Protein AF-A0A5K1JYE5-F1 (afdb_monomer_lite)

Sequence (125 aa):
MNSFTISVATATRVAYVIDAHGANAAHILTLTESVMYLLTYSATFLANGIVLSAGVRRTLLVVAAIQAACWLTCVPVYVFGKRVRSFIARHPRLFRGHDLMLPRFRNSDSSTCRPSTAARSFSRL

Secondary structure (DSSP, 8-state):
-HHHHHHHHHHHHHHHHHHHHTTTHHHHHHHHHHHHHHHHHHHHHHHHHHHHHHHHHHHHHHHHHHHHHHHHHHHHHHHHHHHHHHHHTT-TTTSSS--S-------------------S--S--

Structure (mmCIF, N/CA/C/O backbone):
data_AF-A0A5K1JYE5-F1
#
_entry.id   AF-A0A5K1JYE5-F1
#
loop_
_atom_site.group_PDB
_atom_site.id
_atom_site.type_symbol
_atom_site.label_atom_id
_atom_site.label_alt_id
_atom_site.label_comp_id
_atom_site.label_asym_id
_atom_site.label_entity_id
_atom_site.label_seq_id
_atom_site.pdbx_PDB_ins_code
_atom_site.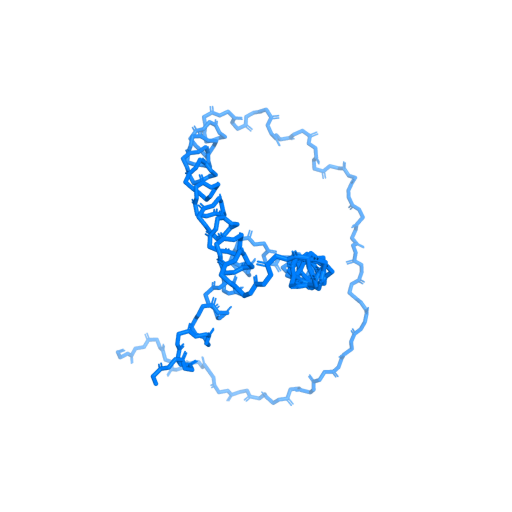Cartn_x
_atom_site.Cartn_y
_atom_site.Cartn_z
_atom_site.occupancy
_atom_site.B_iso_or_equiv
_atom_site.auth_seq_id
_atom_site.auth_comp_id
_atom_site.auth_asym_id
_atom_site.auth_atom_id
_atom_site.pdbx_PDB_model_num
ATOM 1 N N . MET A 1 1 ? 10.499 -13.618 16.440 1.00 59.22 1 MET A N 1
ATOM 2 C CA . MET A 1 1 ? 10.661 -13.978 15.009 1.00 59.22 1 MET A CA 1
ATOM 3 C C . MET A 1 1 ? 10.278 -12.851 14.035 1.00 59.22 1 MET A C 1
ATOM 5 O O . MET A 1 1 ? 10.661 -12.936 12.880 1.00 59.22 1 MET A O 1
ATOM 9 N N . ASN A 1 2 ? 9.597 -11.773 14.456 1.00 73.94 2 ASN A N 1
ATOM 10 C CA . ASN A 1 2 ? 9.023 -10.793 13.514 1.00 73.94 2 ASN A CA 1
ATOM 11 C C . ASN A 1 2 ? 10.025 -9.798 12.890 1.00 73.94 2 ASN A C 1
ATOM 13 O O . ASN A 1 2 ? 9.759 -9.288 11.805 1.00 73.94 2 ASN A O 1
ATOM 17 N N . SER A 1 3 ? 11.166 -9.522 13.532 1.00 89.88 3 SER A N 1
ATOM 18 C CA . SER A 1 3 ? 12.114 -8.488 13.077 1.00 89.88 3 SER A CA 1
ATOM 19 C C . SER A 1 3 ? 12.694 -8.768 11.686 1.00 89.88 3 SER A C 1
ATOM 21 O O . SER A 1 3 ? 12.876 -7.845 10.900 1.00 89.88 3 SER A O 1
ATOM 23 N N . PHE A 1 4 ? 12.930 -10.043 11.357 1.00 90.62 4 PHE A N 1
ATOM 24 C CA . PHE A 1 4 ? 13.453 -10.455 10.051 1.00 90.62 4 PHE A CA 1
ATOM 25 C C . PHE A 1 4 ? 12.492 -10.096 8.908 1.00 90.62 4 PHE A C 1
ATOM 27 O O . PHE A 1 4 ? 12.910 -9.508 7.915 1.00 90.62 4 PHE A O 1
ATOM 34 N N . THR A 1 5 ? 11.195 -10.376 9.074 1.00 92.69 5 THR A N 1
ATOM 35 C CA . THR A 1 5 ? 10.168 -10.117 8.053 1.00 92.69 5 THR A CA 1
ATOM 36 C C . THR A 1 5 ? 10.064 -8.636 7.699 1.00 92.69 5 THR A C 1
ATOM 38 O O . THR A 1 5 ? 9.935 -8.303 6.523 1.00 92.69 5 THR A O 1
ATOM 41 N N . ILE A 1 6 ? 10.149 -7.745 8.693 1.00 90.50 6 ILE A N 1
ATOM 42 C CA . ILE A 1 6 ? 10.092 -6.293 8.467 1.00 90.50 6 ILE A CA 1
ATOM 43 C C . ILE A 1 6 ? 11.326 -5.821 7.689 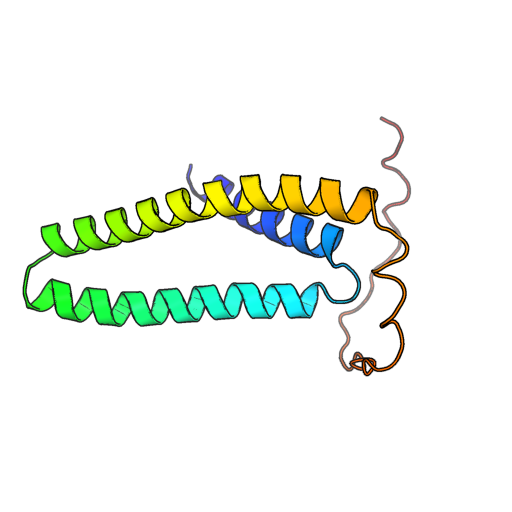1.00 90.50 6 ILE A C 1
ATOM 45 O O . ILE A 1 6 ? 11.178 -5.143 6.673 1.00 90.50 6 ILE A O 1
ATOM 49 N N . SER A 1 7 ? 12.529 -6.243 8.095 1.00 92.62 7 SER A N 1
ATOM 50 C CA . SER A 1 7 ? 13.769 -5.903 7.384 1.00 92.62 7 SER A CA 1
ATOM 51 C C . SER A 1 7 ? 13.767 -6.398 5.935 1.00 92.62 7 SER A C 1
ATOM 53 O O . SER A 1 7 ? 14.122 -5.641 5.032 1.00 92.62 7 SER A O 1
ATOM 55 N N . VAL A 1 8 ? 13.321 -7.638 5.694 1.00 93.12 8 VAL A N 1
ATOM 56 C CA . VAL A 1 8 ? 13.203 -8.203 4.339 1.00 93.12 8 VAL A CA 1
ATOM 57 C C . VAL A 1 8 ? 12.185 -7.421 3.508 1.00 93.12 8 VAL A C 1
ATOM 59 O O . VAL A 1 8 ? 12.511 -7.010 2.399 1.00 93.12 8 VAL A O 1
ATOM 62 N N . ALA A 1 9 ? 10.987 -7.151 4.038 1.00 90.94 9 ALA A N 1
ATOM 63 C CA . ALA A 1 9 ? 9.942 -6.436 3.305 1.00 90.94 9 ALA A CA 1
ATOM 64 C C . ALA A 1 9 ? 10.390 -5.032 2.859 1.00 90.94 9 ALA A C 1
ATOM 66 O O . ALA A 1 9 ? 10.175 -4.655 1.703 1.00 90.94 9 ALA A O 1
ATOM 67 N N . THR A 1 10 ? 11.049 -4.277 3.742 1.00 91.00 10 THR A N 1
ATOM 68 C CA . THR A 1 10 ? 11.590 -2.950 3.412 1.00 91.00 10 THR A CA 1
ATOM 69 C C . THR A 1 10 ? 12.719 -3.049 2.383 1.00 91.00 10 THR A C 1
ATOM 71 O O . THR A 1 10 ? 12.698 -2.325 1.388 1.00 91.00 10 THR A O 1
ATOM 74 N N . ALA A 1 11 ? 13.656 -3.990 2.549 1.00 92.88 11 ALA A N 1
ATOM 75 C CA . ALA A 1 11 ? 14.745 -4.202 1.595 1.00 92.88 11 ALA A CA 1
ATOM 76 C C . ALA A 1 11 ? 14.233 -4.574 0.189 1.00 92.88 11 ALA A C 1
ATOM 78 O O . ALA A 1 11 ? 14.699 -4.012 -0.803 1.00 92.88 11 ALA A O 1
ATOM 79 N N . THR A 1 12 ? 13.232 -5.458 0.087 1.00 93.25 12 THR A N 1
ATOM 80 C CA . THR A 1 12 ? 12.620 -5.846 -1.196 1.00 93.25 12 THR A CA 1
ATOM 81 C C . THR A 1 12 ? 11.951 -4.663 -1.901 1.00 93.25 12 THR A C 1
ATOM 83 O O . THR A 1 12 ? 12.112 -4.516 -3.113 1.00 93.25 12 THR A O 1
ATOM 86 N N . ARG A 1 13 ? 11.238 -3.789 -1.171 1.00 89.81 13 ARG A N 1
ATOM 87 C CA . ARG A 1 13 ? 10.631 -2.575 -1.754 1.00 89.81 13 ARG A CA 1
ATOM 88 C C . ARG A 1 13 ? 11.685 -1.632 -2.329 1.00 89.81 13 ARG A C 1
ATOM 90 O O . ARG A 1 13 ? 11.551 -1.197 -3.470 1.00 89.81 13 ARG A O 1
ATOM 97 N N . VAL A 1 14 ? 12.731 -1.338 -1.553 1.00 90.50 14 VAL A N 1
ATOM 98 C CA . VAL A 1 14 ? 13.810 -0.428 -1.969 1.00 90.50 14 VAL A CA 1
ATOM 99 C C . VAL A 1 14 ? 14.542 -0.981 -3.194 1.00 90.50 14 VAL A C 1
ATOM 101 O O . VAL A 1 14 ? 14.731 -0.252 -4.166 1.00 90.50 14 VAL A O 1
ATOM 104 N N . ALA A 1 15 ? 14.873 -2.277 -3.199 1.00 92.12 15 ALA A N 1
ATOM 105 C CA . ALA A 1 15 ? 15.508 -2.934 -4.341 1.00 92.12 15 ALA A CA 1
ATOM 106 C C . ALA A 1 15 ? 14.659 -2.831 -5.623 1.00 92.12 15 ALA A C 1
ATOM 108 O O . ALA A 1 15 ? 15.183 -2.463 -6.671 1.00 92.12 15 ALA A O 1
ATOM 109 N N . TYR A 1 16 ? 13.345 -3.075 -5.532 1.00 89.50 16 TYR A N 1
ATOM 110 C CA . TYR A 1 16 ? 12.430 -2.964 -6.674 1.00 89.50 16 TYR A CA 1
ATOM 111 C C . TYR A 1 16 ? 12.341 -1.535 -7.241 1.00 89.50 16 TYR A C 1
ATOM 113 O O . TYR A 1 16 ? 12.352 -1.354 -8.457 1.00 89.50 16 TYR A O 1
ATOM 121 N N . VAL A 1 17 ? 12.277 -0.509 -6.383 1.00 89.12 17 VAL A N 1
ATOM 122 C CA . VAL A 1 17 ? 12.213 0.897 -6.833 1.00 89.12 17 VAL A CA 1
ATOM 123 C C . VAL A 1 17 ? 13.516 1.327 -7.518 1.00 89.12 17 VAL A C 1
ATOM 125 O O . VAL A 1 17 ? 13.472 2.053 -8.513 1.00 89.12 17 VAL A O 1
ATOM 128 N N . ILE A 1 18 ? 14.669 0.864 -7.026 1.00 89.94 18 ILE A N 1
ATOM 129 C CA . ILE A 1 18 ? 15.976 1.147 -7.639 1.00 89.94 18 ILE A CA 1
ATOM 130 C C . ILE A 1 18 ? 16.113 0.443 -8.999 1.00 89.94 18 ILE A C 1
ATOM 132 O O . ILE A 1 18 ? 16.556 1.078 -9.954 1.00 89.94 18 ILE A O 1
ATOM 136 N N . ASP A 1 19 ? 15.686 -0.819 -9.110 1.00 89.19 19 ASP A N 1
ATOM 137 C CA . ASP A 1 19 ? 15.697 -1.587 -10.366 1.00 89.19 19 ASP A CA 1
ATOM 138 C C . ASP A 1 19 ? 14.786 -0.958 -11.438 1.00 89.19 19 ASP A C 1
ATOM 140 O O . ASP A 1 19 ? 15.217 -0.689 -12.559 1.00 89.19 19 ASP A O 1
ATOM 144 N N . ALA A 1 20 ? 13.540 -0.628 -11.080 1.00 82.81 20 ALA A N 1
ATOM 145 C CA . ALA A 1 20 ? 12.558 -0.098 -12.026 1.00 82.81 20 ALA A CA 1
ATOM 146 C C . ALA A 1 20 ? 12.782 1.378 -12.416 1.00 82.81 20 ALA A C 1
ATOM 148 O O . ALA A 1 20 ? 12.403 1.790 -13.516 1.00 82.81 20 ALA A O 1
ATOM 149 N N . HIS A 1 21 ? 13.347 2.197 -11.518 1.00 79.31 21 HIS A N 1
ATOM 150 C CA . HIS A 1 21 ? 13.356 3.661 -11.653 1.00 79.31 21 HIS A CA 1
ATOM 151 C C . HIS A 1 21 ? 14.700 4.324 -11.310 1.00 79.31 21 HIS A C 1
ATOM 153 O O . HIS A 1 21 ? 14.710 5.500 -10.955 1.00 79.31 21 HIS A O 1
ATOM 159 N N . GLY A 1 22 ? 15.833 3.624 -11.442 1.00 74.19 22 GLY A N 1
ATOM 160 C CA . GLY A 1 22 ? 17.158 4.031 -10.938 1.00 74.19 22 GLY A CA 1
ATOM 161 C C . GLY A 1 22 ? 17.566 5.510 -11.073 1.00 74.19 22 GLY A C 1
ATOM 162 O O . GLY A 1 22 ? 18.145 6.059 -10.140 1.00 74.19 22 GLY A O 1
ATOM 163 N N . ALA A 1 23 ? 17.219 6.198 -12.169 1.00 82.44 23 ALA A N 1
ATOM 164 C CA . ALA A 1 23 ? 17.520 7.627 -12.351 1.00 82.44 23 ALA A CA 1
ATOM 165 C C . ALA A 1 23 ? 16.714 8.582 -11.437 1.00 82.44 23 ALA A C 1
ATOM 167 O O . ALA A 1 23 ? 17.200 9.658 -11.107 1.00 82.44 23 ALA A O 1
ATOM 168 N N . ASN A 1 24 ? 15.503 8.190 -11.025 1.00 84.56 24 ASN A N 1
ATOM 169 C CA . ASN A 1 24 ? 14.575 8.971 -10.192 1.00 84.56 24 ASN A CA 1
ATOM 170 C C . ASN A 1 24 ? 14.180 8.233 -8.891 1.00 84.56 24 ASN A C 1
ATOM 172 O O . ASN A 1 24 ? 13.249 8.645 -8.197 1.00 84.56 24 ASN A O 1
ATOM 176 N N . ALA A 1 25 ? 14.867 7.134 -8.555 1.00 85.25 25 ALA A N 1
ATOM 177 C CA . ALA A 1 25 ? 14.462 6.192 -7.510 1.00 85.25 25 ALA A CA 1
ATOM 178 C C . ALA A 1 25 ? 14.288 6.848 -6.130 1.00 85.25 25 ALA A C 1
ATOM 180 O O . ALA A 1 25 ? 13.318 6.555 -5.436 1.00 85.25 25 ALA A O 1
ATOM 181 N N . ALA A 1 26 ? 15.170 7.783 -5.761 1.00 86.94 26 ALA A N 1
ATOM 182 C CA . ALA A 1 26 ? 15.087 8.504 -4.489 1.00 86.94 26 ALA A CA 1
ATOM 183 C C . ALA A 1 26 ? 13.784 9.315 -4.346 1.00 86.94 26 ALA A C 1
ATOM 185 O O . ALA A 1 26 ? 13.173 9.304 -3.282 1.00 86.94 26 ALA A O 1
ATOM 186 N N . HIS A 1 27 ? 13.325 9.960 -5.424 1.00 87.38 27 HIS A N 1
ATOM 187 C CA . HIS A 1 27 ? 12.091 10.751 -5.430 1.00 87.38 27 HIS A CA 1
ATOM 188 C C . HIS A 1 27 ? 10.837 9.862 -5.368 1.00 87.38 27 HIS A C 1
ATOM 190 O O . HIS A 1 27 ? 9.893 10.158 -4.643 1.00 87.38 27 HIS A O 1
ATOM 196 N N . ILE A 1 28 ? 10.836 8.727 -6.077 1.00 89.88 28 ILE A N 1
ATOM 197 C CA . ILE A 1 28 ? 9.743 7.743 -5.990 1.00 89.88 28 ILE A CA 1
ATOM 198 C C . ILE A 1 28 ? 9.666 7.130 -4.581 1.00 89.88 28 ILE A C 1
ATOM 200 O O . ILE A 1 28 ? 8.571 6.925 -4.051 1.00 89.88 28 ILE A O 1
ATOM 204 N N . LEU A 1 29 ? 10.816 6.861 -3.954 1.00 92.12 29 LEU A N 1
ATOM 205 C CA . LEU A 1 29 ? 10.887 6.276 -2.617 1.00 92.12 29 LEU A CA 1
ATOM 206 C C . LEU A 1 29 ? 10.336 7.230 -1.544 1.00 92.12 29 LEU A C 1
ATOM 208 O O . LEU A 1 29 ? 9.490 6.818 -0.751 1.00 92.12 29 LEU A O 1
ATOM 212 N N . THR A 1 30 ? 10.736 8.507 -1.551 1.00 92.25 30 THR A N 1
ATOM 213 C CA . THR A 1 30 ? 10.216 9.503 -0.594 1.00 92.25 30 THR A CA 1
ATOM 214 C C . THR A 1 30 ? 8.725 9.783 -0.792 1.00 92.25 30 THR A C 1
ATOM 216 O O . THR A 1 30 ? 7.993 9.909 0.192 1.00 92.25 30 THR A O 1
ATOM 219 N N . LEU A 1 31 ? 8.231 9.795 -2.036 1.00 92.19 31 LEU A N 1
ATOM 220 C CA . LEU A 1 31 ? 6.793 9.884 -2.313 1.00 92.19 31 LEU A CA 1
ATOM 221 C C . LEU A 1 31 ? 6.022 8.662 -1.784 1.00 92.19 31 LEU A C 1
ATOM 223 O O . LEU A 1 31 ? 4.960 8.821 -1.188 1.00 92.19 31 LEU A O 1
ATOM 227 N N . THR A 1 32 ? 6.566 7.453 -1.934 1.00 90.00 32 THR A N 1
ATOM 228 C CA . THR A 1 32 ? 5.915 6.222 -1.450 1.00 90.00 32 THR A CA 1
ATOM 229 C C . THR A 1 32 ? 5.823 6.193 0.080 1.00 90.00 32 THR A C 1
ATOM 231 O O . THR A 1 32 ? 4.755 5.916 0.630 1.00 90.00 32 THR A O 1
ATOM 234 N N . GLU A 1 33 ? 6.911 6.530 0.776 1.00 91.69 33 GLU A N 1
ATOM 235 C CA . GLU A 1 33 ? 6.938 6.566 2.245 1.00 91.69 33 GLU A CA 1
ATOM 236 C C . GLU A 1 33 ? 6.107 7.728 2.817 1.00 91.69 33 GLU A C 1
ATOM 238 O O . GLU A 1 33 ? 5.368 7.533 3.781 1.00 91.69 33 GLU A O 1
ATOM 243 N N . SER A 1 34 ? 6.116 8.917 2.195 1.00 93.06 34 SER A N 1
ATOM 244 C CA . SER A 1 34 ? 5.266 10.035 2.647 1.00 93.06 34 SER A CA 1
ATOM 245 C C . SER A 1 34 ? 3.770 9.701 2.587 1.00 93.06 34 SER A C 1
ATOM 247 O O . SER A 1 34 ? 3.037 10.025 3.522 1.00 93.06 34 SER A O 1
ATOM 249 N N . VAL A 1 35 ? 3.319 8.968 1.561 1.00 93.19 35 VAL A N 1
ATOM 250 C CA . VAL A 1 35 ? 1.947 8.438 1.501 1.00 93.19 35 VAL A CA 1
ATOM 251 C C . VAL A 1 35 ? 1.684 7.440 2.635 1.00 93.19 35 VAL A C 1
ATOM 253 O O . VAL A 1 35 ? 0.632 7.524 3.269 1.00 93.19 35 VAL A O 1
ATOM 256 N N . MET A 1 36 ? 2.620 6.539 2.960 1.00 89.19 36 MET A N 1
ATOM 257 C CA . MET A 1 36 ? 2.452 5.619 4.098 1.00 89.19 36 MET A CA 1
ATOM 258 C C . MET A 1 36 ? 2.352 6.352 5.445 1.00 89.19 36 MET A C 1
ATOM 260 O O . MET A 1 36 ? 1.510 5.989 6.273 1.00 89.19 36 MET A O 1
ATOM 264 N N . TYR A 1 37 ? 3.138 7.410 5.662 1.00 92.44 37 TYR A N 1
ATOM 265 C CA . TYR A 1 37 ? 3.041 8.219 6.881 1.00 92.44 37 TYR A CA 1
ATOM 266 C C . TYR A 1 37 ? 1.731 9.019 6.951 1.00 92.44 37 TYR A C 1
ATOM 268 O O . TYR A 1 37 ? 1.096 9.036 8.006 1.00 92.44 37 TYR A O 1
ATOM 276 N N . LEU A 1 38 ? 1.256 9.592 5.839 1.00 94.06 38 LEU A N 1
ATOM 277 C CA . LEU A 1 38 ? -0.049 10.270 5.775 1.00 94.06 38 LEU A CA 1
ATOM 278 C C . LEU A 1 38 ?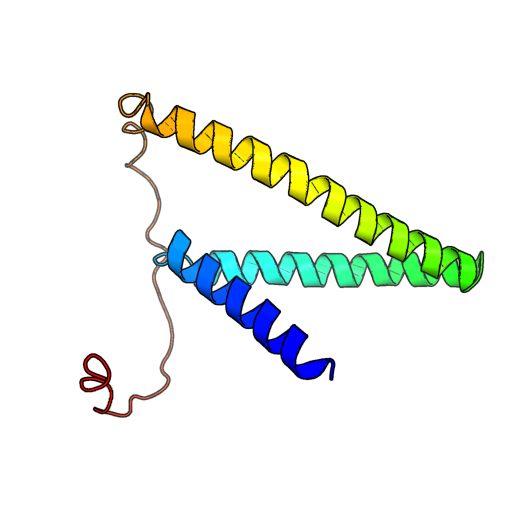 -1.230 9.311 6.011 1.00 94.06 38 LEU A C 1
ATOM 280 O O . LEU A 1 38 ? -2.188 9.672 6.696 1.00 94.06 38 LEU A O 1
ATOM 284 N N . LEU A 1 39 ? -1.156 8.079 5.499 1.00 89.94 39 LEU A N 1
ATOM 285 C CA . LEU A 1 39 ? -2.144 7.026 5.771 1.00 89.94 39 LEU A CA 1
ATOM 286 C C . LEU A 1 39 ? -2.117 6.571 7.237 1.00 89.94 39 LEU A C 1
ATOM 288 O O . LEU A 1 39 ? -3.166 6.332 7.829 1.00 89.94 39 LEU A O 1
ATOM 292 N N . THR A 1 40 ? -0.933 6.490 7.845 1.00 88.94 40 THR A N 1
ATOM 293 C CA . THR A 1 40 ? -0.784 6.155 9.273 1.00 88.94 40 THR A CA 1
ATOM 294 C C . THR A 1 40 ? -1.356 7.268 10.158 1.00 88.94 40 THR A C 1
ATOM 296 O O . THR A 1 40 ? -2.068 7.002 11.130 1.00 88.94 40 THR A O 1
ATOM 299 N N . TYR A 1 41 ? -1.113 8.527 9.786 1.00 91.44 41 TYR A N 1
ATOM 300 C CA . TYR A 1 41 ? -1.684 9.698 10.445 1.00 91.44 41 TYR A CA 1
ATOM 301 C C . TYR A 1 41 ? -3.217 9.699 10.360 1.00 91.44 41 TYR A C 1
ATOM 303 O O . TYR A 1 41 ? -3.879 9.736 11.395 1.00 91.44 41 TYR A O 1
ATOM 311 N N . SER A 1 42 ? -3.807 9.558 9.166 1.00 89.19 42 SER A N 1
ATOM 312 C CA . SER A 1 42 ? -5.273 9.546 9.009 1.00 89.19 42 SER A CA 1
ATOM 313 C C . SER A 1 42 ? -5.943 8.363 9.722 1.00 89.19 42 SER A C 1
ATOM 315 O O . SER A 1 42 ? -6.970 8.545 10.383 1.00 89.19 42 SER A O 1
ATOM 317 N N . ALA A 1 43 ? -5.321 7.178 9.696 1.00 86.44 43 ALA A N 1
ATOM 318 C CA . ALA A 1 43 ? -5.762 6.017 10.469 1.00 86.44 43 ALA A CA 1
ATOM 319 C C . ALA A 1 43 ? -5.786 6.281 11.986 1.00 86.44 43 ALA A C 1
ATOM 321 O O . ALA A 1 43 ? -6.636 5.729 12.682 1.00 86.44 43 ALA A O 1
ATOM 322 N N . THR A 1 44 ? -4.915 7.155 12.502 1.00 87.38 44 THR A N 1
ATOM 323 C CA . THR A 1 44 ? -4.861 7.503 13.932 1.00 87.38 44 THR A CA 1
ATOM 324 C C . THR A 1 44 ? -6.076 8.336 14.363 1.00 87.38 44 THR A C 1
ATOM 326 O O . THR A 1 44 ? -6.664 8.059 15.409 1.00 87.38 44 THR A O 1
ATOM 329 N N . PHE A 1 45 ? -6.530 9.294 13.543 1.00 84.50 45 PHE A N 1
ATOM 330 C CA . PHE A 1 45 ? -7.762 10.056 13.822 1.00 84.50 45 PHE A CA 1
ATOM 331 C C . PHE A 1 45 ? -9.012 9.177 13.736 1.00 84.50 45 PHE A C 1
ATOM 333 O O . PHE A 1 45 ? -9.882 9.256 14.605 1.00 84.50 45 PHE A O 1
ATOM 340 N N . LEU A 1 46 ? -9.070 8.295 12.733 1.00 80.31 46 LEU A N 1
ATOM 341 C CA . LEU A 1 46 ? -10.139 7.304 12.590 1.00 80.31 46 LEU A CA 1
ATOM 342 C C . LEU A 1 46 ? -10.185 6.354 13.796 1.00 80.31 46 LEU A C 1
ATOM 344 O O . LEU A 1 46 ? -11.256 6.127 14.356 1.00 80.31 46 LEU A O 1
ATOM 348 N N . ALA A 1 47 ? -9.032 5.848 14.243 1.00 81.44 47 ALA A N 1
ATOM 349 C CA . ALA A 1 47 ? -8.941 4.996 15.424 1.00 81.44 47 ALA A CA 1
ATOM 350 C C . ALA A 1 47 ? -9.415 5.723 16.691 1.00 81.44 47 ALA A C 1
ATOM 352 O O . ALA A 1 47 ? -10.223 5.167 17.428 1.00 81.44 47 ALA A O 1
ATOM 353 N N . ASN A 1 48 ? -8.989 6.971 16.918 1.00 81.00 48 ASN A N 1
ATOM 354 C CA . ASN A 1 48 ? -9.401 7.746 18.091 1.00 81.00 48 ASN A CA 1
ATOM 355 C C . ASN A 1 48 ? -10.929 7.967 18.128 1.00 81.00 48 ASN A C 1
ATOM 357 O O . ASN A 1 48 ? -11.574 7.697 19.141 1.00 81.00 48 ASN A O 1
ATOM 361 N N . GLY A 1 49 ? -11.533 8.364 16.999 1.00 76.19 49 GLY A N 1
ATOM 362 C CA . GLY A 1 49 ? -12.986 8.565 16.898 1.00 76.19 49 GLY A CA 1
ATOM 363 C C . GLY A 1 49 ? -13.813 7.280 17.069 1.00 76.19 49 GLY A C 1
ATOM 364 O O . GLY A 1 49 ? -14.877 7.303 17.693 1.00 76.19 49 GLY A O 1
ATOM 365 N N . ILE A 1 50 ? -13.326 6.143 16.560 1.00 74.06 50 ILE A N 1
ATOM 366 C CA . ILE A 1 50 ? -14.017 4.844 16.666 1.00 74.06 50 ILE A CA 1
ATOM 367 C C . ILE A 1 50 ? -13.836 4.220 18.061 1.00 74.06 50 ILE A C 1
ATOM 369 O O . ILE A 1 50 ? -14.772 3.613 18.586 1.00 74.06 50 ILE A O 1
ATOM 373 N N . VAL A 1 51 ? -12.676 4.399 18.703 1.00 77.69 51 VAL A N 1
ATOM 374 C CA . VAL A 1 51 ? -12.432 3.929 20.078 1.00 77.69 51 VAL A CA 1
ATOM 375 C C . VAL A 1 51 ? -13.372 4.620 21.064 1.00 77.69 51 VAL A C 1
ATOM 377 O O . VAL A 1 51 ? -14.016 3.920 21.846 1.00 77.69 51 VAL A O 1
ATOM 380 N N . LEU A 1 52 ? -13.503 5.952 20.988 1.00 73.69 52 LEU A N 1
ATOM 381 C CA . LEU A 1 52 ? -14.351 6.735 21.900 1.00 73.69 52 LEU A CA 1
ATOM 382 C C . LEU A 1 52 ? -15.845 6.389 21.798 1.00 73.69 52 LEU A C 1
ATOM 384 O O . LEU A 1 52 ? -16.574 6.532 22.774 1.00 73.69 52 LEU A O 1
ATOM 388 N N . SER A 1 53 ? -16.302 5.956 20.619 1.00 71.12 53 SER A N 1
ATOM 389 C CA . SER A 1 53 ? -17.724 5.741 20.322 1.00 71.12 53 SER A CA 1
ATOM 390 C C . SER A 1 53 ? -18.166 4.275 20.350 1.00 71.12 53 SER A C 1
ATOM 392 O O . SER A 1 53 ? -19.331 4.000 20.632 1.00 71.12 53 SER A O 1
ATOM 394 N N . ALA A 1 54 ? -17.275 3.327 20.035 1.00 65.69 54 ALA A N 1
ATOM 395 C CA . ALA A 1 54 ? -17.672 1.946 19.741 1.00 65.69 54 ALA A CA 1
ATOM 396 C C . ALA A 1 54 ? -16.702 0.855 20.249 1.00 65.69 54 ALA A C 1
ATOM 398 O O . ALA A 1 54 ? -16.953 -0.340 20.052 1.00 65.69 54 ALA A O 1
ATOM 399 N N . GLY A 1 55 ? -15.610 1.244 20.916 1.00 76.94 55 GLY A N 1
ATOM 400 C CA . GLY A 1 55 ? -14.686 0.338 21.599 1.00 76.94 55 GLY A CA 1
ATOM 401 C C . GLY A 1 55 ? -13.775 -0.515 20.698 1.00 76.94 55 GLY A C 1
ATOM 402 O O . GLY A 1 55 ? -13.845 -0.535 19.464 1.00 76.94 55 GLY A O 1
ATOM 403 N N . VAL A 1 56 ? -12.877 -1.264 21.349 1.00 79.38 56 VAL A N 1
ATOM 404 C CA . VAL A 1 56 ? -11.751 -1.972 20.703 1.00 79.38 56 VAL A CA 1
ATOM 405 C C . VAL A 1 56 ? -12.198 -2.954 19.611 1.00 79.38 56 VAL A C 1
ATOM 407 O O . VAL A 1 56 ? -11.589 -2.998 18.544 1.00 79.38 56 VAL A O 1
ATOM 410 N N . ARG A 1 57 ? -13.291 -3.705 19.823 1.00 79.50 57 ARG A N 1
ATOM 411 C CA . ARG A 1 57 ? -13.776 -4.721 18.863 1.00 79.50 57 ARG A CA 1
ATOM 412 C C . ARG A 1 57 ? -14.118 -4.129 17.491 1.00 79.50 57 ARG A C 1
ATOM 414 O O . ARG A 1 57 ? -13.824 -4.750 16.473 1.00 79.50 57 ARG A O 1
ATOM 421 N N . ARG A 1 58 ? -14.715 -2.931 17.451 1.00 78.75 58 ARG A N 1
ATOM 422 C CA . ARG A 1 58 ? -15.049 -2.237 16.195 1.00 78.75 58 ARG A CA 1
ATOM 423 C C . ARG A 1 58 ? -13.803 -1.683 15.511 1.00 78.75 58 ARG A C 1
ATOM 425 O O . ARG A 1 58 ? -13.667 -1.835 14.302 1.00 78.75 58 ARG A O 1
ATOM 432 N N . THR A 1 59 ? -12.874 -1.130 16.287 1.00 82.81 59 THR A N 1
ATOM 433 C CA . THR A 1 59 ? -11.598 -0.598 15.777 1.00 82.81 59 THR A CA 1
ATOM 434 C C . THR A 1 59 ? -10.769 -1.689 15.089 1.00 82.81 59 THR A C 1
ATOM 436 O O . THR A 1 59 ? -10.322 -1.502 13.960 1.00 82.81 59 THR A O 1
ATOM 439 N N . LEU A 1 60 ? -10.643 -2.869 15.713 1.00 83.25 60 LEU A N 1
ATOM 440 C CA . LEU A 1 60 ? -9.942 -4.019 15.125 1.00 83.25 60 LEU A CA 1
ATOM 441 C C . LEU A 1 60 ? -10.590 -4.501 13.816 1.00 83.25 60 LEU A C 1
ATOM 443 O O . LEU A 1 60 ? -9.881 -4.795 12.856 1.00 83.25 60 LEU A O 1
ATOM 447 N N . LEU A 1 61 ? -11.927 -4.537 13.753 1.00 85.06 61 LEU A N 1
ATOM 448 C CA . LEU A 1 61 ? -12.659 -4.934 12.546 1.00 85.06 61 LEU A CA 1
ATOM 449 C C . LEU A 1 61 ? -12.436 -3.941 11.394 1.00 85.06 61 LEU A C 1
ATOM 451 O O . LEU A 1 61 ? -12.231 -4.365 10.259 1.00 85.06 61 LEU A O 1
ATOM 455 N N . VAL A 1 62 ? -12.413 -2.634 11.676 1.00 86.88 62 VAL A N 1
ATOM 456 C CA . VAL A 1 62 ? -12.145 -1.595 10.665 1.00 86.88 62 VAL A CA 1
ATOM 457 C C . VAL A 1 62 ? -10.712 -1.683 10.132 1.00 86.88 62 VAL A C 1
ATOM 459 O O . VAL A 1 62 ? -10.520 -1.661 8.918 1.00 86.88 62 VAL A O 1
ATOM 462 N N . VAL A 1 63 ? -9.710 -1.866 10.998 1.00 87.00 63 VAL A N 1
ATOM 463 C CA . VAL A 1 63 ? -8.311 -2.049 10.560 1.00 87.00 63 VAL A CA 1
ATOM 464 C C . VAL A 1 63 ? -8.155 -3.322 9.716 1.00 87.00 63 VAL A C 1
ATOM 466 O O . VAL A 1 63 ? -7.512 -3.287 8.666 1.00 87.00 63 VAL A O 1
ATOM 469 N N . ALA A 1 64 ? -8.801 -4.427 10.107 1.00 88.31 64 ALA A N 1
ATOM 470 C CA . ALA A 1 64 ? -8.813 -5.660 9.319 1.00 88.31 64 ALA A CA 1
ATOM 471 C C . ALA A 1 64 ? -9.496 -5.479 7.947 1.00 88.31 64 ALA A C 1
ATOM 473 O O . ALA A 1 64 ? -8.986 -5.970 6.940 1.00 88.31 64 ALA A O 1
ATOM 474 N N . ALA A 1 65 ? -10.602 -4.730 7.881 1.00 88.94 65 ALA A N 1
ATOM 475 C CA . ALA A 1 65 ? -11.293 -4.421 6.630 1.00 88.94 65 ALA A CA 1
ATOM 476 C C . ALA A 1 65 ? -10.434 -3.561 5.684 1.00 88.94 65 ALA A C 1
ATOM 478 O O . ALA A 1 65 ? -10.363 -3.856 4.491 1.00 88.94 65 ALA A O 1
ATOM 479 N N . ILE A 1 66 ? -9.723 -2.555 6.208 1.00 88.56 66 ILE A N 1
ATOM 480 C CA . ILE A 1 66 ? -8.769 -1.741 5.431 1.00 88.56 66 ILE A CA 1
ATOM 481 C C . ILE A 1 66 ? -7.623 -2.615 4.899 1.00 88.56 66 ILE A C 1
ATOM 483 O O . ILE A 1 66 ? -7.257 -2.512 3.727 1.00 88.56 66 ILE A O 1
ATOM 487 N N . GLN A 1 67 ? -7.085 -3.523 5.721 1.00 89.56 67 GLN A N 1
ATOM 488 C CA . GLN A 1 67 ? -6.022 -4.435 5.294 1.00 89.56 67 GLN A CA 1
ATOM 489 C C . GLN A 1 67 ? -6.491 -5.402 4.192 1.00 89.56 67 GLN A C 1
ATOM 491 O O . GLN A 1 67 ? -5.761 -5.620 3.219 1.00 89.56 67 GLN A O 1
ATOM 496 N N . ALA A 1 68 ? -7.712 -5.934 4.306 1.00 91.31 68 ALA A N 1
ATOM 497 C CA . ALA A 1 68 ? -8.323 -6.781 3.285 1.00 91.31 68 ALA A CA 1
ATOM 498 C C . ALA A 1 68 ? -8.589 -6.012 1.978 1.00 91.31 68 ALA A C 1
ATOM 500 O O . ALA A 1 68 ? -8.274 -6.516 0.901 1.00 91.31 68 ALA A O 1
ATOM 501 N N . ALA A 1 69 ? -9.091 -4.773 2.060 1.00 88.75 69 ALA A N 1
ATOM 502 C CA . ALA A 1 69 ? -9.290 -3.900 0.903 1.00 88.75 69 ALA A CA 1
ATOM 503 C C . ALA A 1 69 ? -7.965 -3.578 0.187 1.00 88.75 69 ALA A C 1
ATOM 505 O O . ALA A 1 69 ? -7.902 -3.597 -1.043 1.00 88.75 69 ALA A O 1
ATOM 506 N N . CYS A 1 70 ? -6.884 -3.355 0.941 1.00 86.00 70 CYS A N 1
ATOM 507 C CA . CYS A 1 70 ? -5.544 -3.145 0.393 1.00 86.00 70 CYS A CA 1
ATOM 508 C C . CYS A 1 70 ? -5.062 -4.367 -0.416 1.00 86.00 70 CYS A C 1
ATOM 510 O O . CYS A 1 70 ? -4.681 -4.226 -1.579 1.00 86.00 70 CYS A O 1
ATOM 512 N N . TRP A 1 71 ? -5.183 -5.584 0.131 1.00 90.56 71 TRP A N 1
ATOM 513 C CA . TRP A 1 71 ? -4.851 -6.818 -0.598 1.00 90.56 71 TRP A CA 1
ATOM 514 C C . TRP A 1 71 ? -5.739 -7.038 -1.831 1.00 90.56 71 TRP A C 1
ATOM 516 O O . TRP A 1 71 ? -5.226 -7.352 -2.907 1.00 90.56 71 TRP A O 1
ATOM 526 N N . LEU A 1 72 ? -7.049 -6.796 -1.709 1.00 87.75 72 LEU A N 1
ATOM 527 C CA . LEU A 1 72 ? -7.997 -6.834 -2.828 1.00 87.75 72 LEU A CA 1
ATOM 528 C C . LEU A 1 72 ? -7.679 -5.808 -3.923 1.00 87.75 72 LEU A C 1
ATOM 530 O O . LEU A 1 72 ? -8.032 -6.049 -5.071 1.00 87.75 72 LEU A O 1
ATOM 534 N N . THR A 1 73 ? -6.989 -4.710 -3.602 1.00 86.12 73 THR A N 1
ATOM 535 C CA . THR A 1 73 ? -6.559 -3.680 -4.566 1.00 86.12 73 THR A CA 1
ATOM 536 C C . THR A 1 73 ? -5.219 -4.029 -5.231 1.00 86.12 73 THR A C 1
ATOM 538 O O . THR A 1 73 ? -4.997 -3.694 -6.397 1.00 86.12 73 THR A O 1
ATOM 541 N N . CYS A 1 74 ? -4.340 -4.782 -4.560 1.00 83.44 74 CYS A N 1
ATOM 542 C CA . CYS A 1 74 ? -3.100 -5.283 -5.166 1.00 83.44 74 CYS A CA 1
ATOM 543 C C . CYS A 1 74 ? -3.353 -6.277 -6.316 1.00 83.44 74 CYS A C 1
ATOM 545 O O . CYS A 1 74 ? -2.641 -6.244 -7.323 1.00 83.44 74 CYS A O 1
ATOM 547 N N . VAL A 1 75 ? -4.371 -7.139 -6.200 1.00 86.44 75 VAL A N 1
ATOM 548 C CA . VAL A 1 75 ? -4.719 -8.138 -7.230 1.00 86.44 75 VAL A CA 1
ATOM 549 C C . VAL A 1 75 ? -5.045 -7.506 -8.600 1.00 86.44 75 VAL A C 1
ATOM 551 O O . VAL A 1 75 ? -4.387 -7.879 -9.577 1.00 86.44 75 VAL A O 1
ATOM 554 N N . PRO A 1 76 ? -5.987 -6.545 -8.736 1.00 79.81 76 PRO A N 1
ATOM 555 C CA . PRO A 1 76 ? -6.274 -5.910 -10.018 1.00 79.81 76 PRO A CA 1
ATOM 556 C C . PRO A 1 76 ? -5.070 -5.127 -10.546 1.00 79.81 76 PRO A C 1
ATOM 558 O O . PRO A 1 76 ? -4.752 -5.279 -11.723 1.00 79.81 76 PRO A O 1
ATOM 561 N N . VAL A 1 77 ? -4.338 -4.380 -9.705 1.00 81.44 77 VAL A N 1
ATOM 562 C CA . VAL A 1 77 ? -3.094 -3.690 -10.111 1.00 81.44 77 VAL A CA 1
ATOM 563 C C . VAL A 1 77 ? -2.111 -4.653 -10.785 1.00 81.44 77 VAL A C 1
ATOM 565 O O . VAL A 1 77 ? -1.602 -4.363 -11.870 1.00 81.44 77 VAL A O 1
ATOM 568 N N . TYR A 1 78 ? -1.897 -5.835 -10.204 1.00 79.06 78 TYR A N 1
ATOM 569 C CA . TYR A 1 78 ? -0.996 -6.843 -10.762 1.00 79.06 78 TYR A CA 1
ATOM 570 C C . TYR A 1 78 ? -1.506 -7.449 -12.087 1.00 79.06 78 TYR A C 1
ATOM 572 O O . TYR A 1 78 ? -0.727 -7.660 -13.024 1.00 79.06 78 TYR A O 1
ATOM 580 N N . VAL A 1 79 ? -2.815 -7.699 -12.208 1.00 79.50 79 VAL A N 1
ATOM 581 C CA . VAL A 1 79 ? -3.427 -8.229 -13.442 1.00 79.50 79 VAL A CA 1
ATOM 582 C C . VAL A 1 79 ? -3.393 -7.195 -14.574 1.00 79.50 79 VAL A C 1
ATOM 584 O O . VAL A 1 79 ? -2.977 -7.523 -15.691 1.00 79.50 79 VAL A O 1
ATOM 587 N N . PHE A 1 80 ? -3.775 -5.945 -14.300 1.00 72.50 80 PHE A N 1
ATOM 588 C CA . PHE A 1 80 ? -3.749 -4.863 -15.286 1.00 72.50 80 PHE A CA 1
ATOM 589 C C . PHE A 1 80 ? -2.317 -4.508 -15.705 1.00 72.50 80 PHE A C 1
ATOM 591 O O . PHE A 1 80 ? -2.071 -4.360 -16.902 1.00 72.50 80 PHE A O 1
ATOM 598 N N . GLY A 1 81 ? -1.349 -4.493 -14.780 1.00 68.81 81 GLY A N 1
ATOM 599 C CA . GLY A 1 81 ? 0.064 -4.251 -15.098 1.00 68.81 81 GLY A CA 1
ATOM 600 C C . GLY A 1 81 ? 0.631 -5.229 -16.136 1.00 68.81 81 GLY A C 1
ATOM 601 O O . GLY A 1 81 ? 1.292 -4.812 -17.092 1.00 68.81 81 GLY A O 1
ATOM 602 N N . LYS A 1 82 ? 0.305 -6.528 -16.030 1.00 72.69 82 LYS A N 1
ATOM 603 C CA . LYS A 1 82 ? 0.716 -7.527 -17.037 1.00 72.69 82 LYS A CA 1
ATOM 604 C C . LYS A 1 82 ? 0.047 -7.308 -18.399 1.00 72.69 82 LYS A C 1
ATOM 606 O O . LYS A 1 82 ? 0.715 -7.448 -19.425 1.00 72.69 82 LYS A O 1
ATOM 611 N N . ARG A 1 83 ? -1.233 -6.910 -18.434 1.00 67.75 83 ARG A N 1
ATOM 612 C CA . ARG A 1 83 ? -1.924 -6.571 -19.694 1.00 67.75 83 ARG A CA 1
ATOM 613 C C . ARG A 1 83 ? -1.317 -5.332 -20.358 1.00 67.75 83 ARG A C 1
ATOM 615 O O . ARG A 1 83 ? -1.000 -5.391 -21.545 1.00 67.75 83 ARG A O 1
ATOM 622 N N . VAL A 1 84 ? -1.058 -4.268 -19.598 1.00 69.12 84 VAL A N 1
ATOM 623 C CA . VAL A 1 84 ? -0.428 -3.030 -20.091 1.00 69.12 84 VAL A CA 1
ATOM 624 C C . VAL A 1 84 ? 0.960 -3.310 -20.682 1.00 69.12 84 VAL A C 1
ATOM 626 O O . VAL A 1 84 ? 1.227 -2.912 -21.816 1.00 69.12 84 VAL A O 1
ATOM 629 N N . ARG A 1 85 ? 1.815 -4.093 -20.005 1.00 66.00 85 ARG A N 1
ATOM 630 C CA . ARG A 1 85 ? 3.149 -4.455 -20.530 1.00 66.00 85 ARG A CA 1
ATOM 631 C C . ARG A 1 85 ? 3.079 -5.212 -21.866 1.00 66.00 85 ARG A C 1
ATOM 633 O O . ARG A 1 85 ? 3.904 -4.969 -22.743 1.00 66.00 85 ARG A O 1
ATOM 640 N N . SER A 1 86 ? 2.070 -6.069 -22.054 1.00 65.62 86 SER A N 1
ATOM 641 C CA . SER A 1 86 ? 1.839 -6.769 -23.331 1.00 65.62 86 SER A CA 1
ATOM 642 C C . SER A 1 86 ? 1.334 -5.859 -24.463 1.00 65.62 86 SER A C 1
ATOM 644 O O . SER A 1 86 ? 1.548 -6.168 -25.634 1.00 65.62 86 SER A O 1
ATOM 646 N N . PHE A 1 87 ? 0.703 -4.730 -24.124 1.00 66.38 87 PHE A N 1
ATOM 647 C CA . PHE A 1 87 ? 0.194 -3.746 -25.080 1.00 66.38 87 PHE A CA 1
ATOM 648 C C . PHE A 1 87 ? 1.297 -2.783 -25.550 1.00 66.38 87 PHE A C 1
ATOM 650 O O . PHE A 1 87 ? 1.476 -2.606 -26.754 1.00 66.38 87 PHE A O 1
ATOM 657 N N . ILE A 1 88 ? 2.111 -2.247 -24.626 1.00 65.94 88 ILE A N 1
ATOM 658 C CA . ILE A 1 88 ? 3.269 -1.392 -24.967 1.00 65.94 88 ILE A CA 1
ATOM 659 C C . ILE A 1 88 ? 4.244 -2.140 -25.890 1.00 65.94 88 ILE A C 1
ATOM 661 O O . ILE A 1 88 ? 4.676 -1.588 -26.901 1.00 65.94 88 ILE A O 1
ATOM 665 N N . ALA A 1 89 ? 4.527 -3.418 -25.606 1.00 67.94 89 ALA A N 1
ATOM 666 C CA . ALA A 1 89 ? 5.423 -4.241 -26.423 1.00 67.94 89 ALA A CA 1
ATOM 667 C C . ALA A 1 89 ? 4.950 -4.431 -27.882 1.00 67.94 89 ALA A C 1
ATOM 669 O O . ALA A 1 89 ? 5.762 -4.747 -28.749 1.00 67.94 89 ALA A O 1
ATOM 670 N N . ARG A 1 90 ? 3.653 -4.238 -28.165 1.00 67.31 90 ARG A N 1
ATOM 671 C CA . ARG A 1 90 ? 3.056 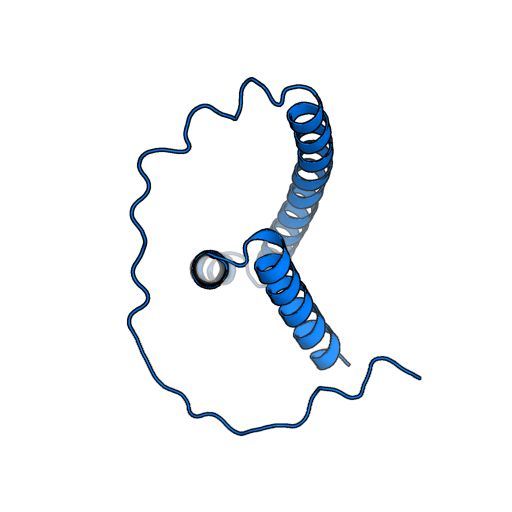-4.390 -29.504 1.00 67.31 90 ARG A CA 1
ATOM 672 C C . ARG A 1 90 ? 2.893 -3.067 -30.261 1.00 67.31 90 ARG A C 1
ATOM 674 O O . ARG A 1 90 ? 2.746 -3.095 -31.480 1.00 67.31 90 ARG A O 1
ATOM 681 N N . HIS A 1 91 ? 2.970 -1.917 -29.583 1.00 67.62 91 HIS A N 1
ATOM 682 C CA . HIS A 1 91 ? 2.765 -0.592 -30.190 1.00 67.62 91 HIS A CA 1
ATOM 683 C C . HIS A 1 91 ? 3.927 0.402 -29.948 1.00 67.62 91 HIS A C 1
ATOM 685 O O . HIS A 1 91 ? 3.697 1.529 -29.502 1.00 67.62 91 HIS A O 1
ATOM 691 N N . PRO A 1 92 ? 5.183 0.061 -30.312 1.00 60.00 92 PRO A N 1
ATOM 692 C CA . PRO A 1 92 ? 6.354 0.913 -30.062 1.00 60.00 92 PRO A CA 1
ATOM 693 C C . PRO A 1 92 ? 6.356 2.243 -30.840 1.00 60.00 92 PRO A C 1
ATOM 695 O O . PRO A 1 92 ? 7.128 3.141 -30.516 1.00 60.00 92 PRO A O 1
ATOM 698 N N . ARG A 1 93 ? 5.508 2.397 -31.869 1.00 58.66 93 ARG A N 1
ATOM 699 C CA . ARG A 1 93 ? 5.418 3.636 -32.667 1.00 58.66 93 ARG A CA 1
ATOM 700 C C . ARG A 1 93 ? 4.632 4.757 -31.981 1.00 58.66 93 ARG A C 1
ATOM 702 O O . ARG A 1 93 ? 4.830 5.911 -32.335 1.00 58.66 93 ARG A O 1
ATOM 709 N N . LEU A 1 94 ? 3.768 4.434 -31.015 1.00 62.31 94 LEU A N 1
ATOM 710 C CA . LEU A 1 94 ? 2.853 5.403 -30.392 1.00 62.31 94 LEU A CA 1
ATOM 711 C C . LEU A 1 94 ? 3.464 6.093 -29.156 1.00 62.31 94 LEU A C 1
ATOM 713 O O . LEU A 1 94 ? 3.055 7.187 -28.794 1.00 62.31 94 LEU A O 1
ATOM 717 N N . PHE A 1 95 ? 4.484 5.480 -28.544 1.00 59.59 95 PHE A N 1
ATOM 718 C CA . PHE A 1 95 ? 5.135 5.964 -27.317 1.00 59.59 95 PHE A CA 1
ATOM 719 C C . PHE A 1 95 ? 6.440 6.750 -27.544 1.00 59.59 95 PHE A C 1
ATOM 721 O O . PHE A 1 95 ? 7.033 7.227 -26.585 1.00 59.59 95 PHE A O 1
ATOM 728 N N . ARG A 1 96 ? 6.889 6.928 -28.795 1.00 57.47 96 ARG A N 1
ATOM 729 C CA . ARG A 1 96 ? 8.166 7.594 -29.142 1.00 57.47 96 ARG A CA 1
ATOM 730 C C . ARG A 1 96 ? 8.054 9.126 -29.302 1.00 57.47 96 ARG A C 1
ATOM 732 O O . ARG A 1 96 ? 8.916 9.746 -29.911 1.00 57.47 96 ARG A O 1
ATOM 739 N N . GLY A 1 97 ? 6.951 9.724 -28.847 1.00 53.94 97 GLY A N 1
ATOM 740 C CA . GLY A 1 97 ? 6.559 11.094 -29.207 1.00 53.94 97 GLY A CA 1
ATOM 741 C C . GLY A 1 97 ? 6.807 12.192 -28.166 1.00 53.94 97 GLY A C 1
ATOM 742 O O . GLY A 1 97 ? 6.539 13.345 -28.478 1.00 53.94 97 GLY A O 1
ATOM 743 N N . HIS A 1 98 ? 7.265 11.874 -26.948 1.00 58.16 98 HIS A N 1
ATOM 744 C CA . HIS A 1 98 ? 7.255 12.830 -25.822 1.00 58.16 98 HIS A CA 1
ATOM 745 C C . HIS A 1 98 ? 8.587 12.918 -25.047 1.00 58.16 98 HIS A C 1
ATOM 747 O O . HIS A 1 98 ? 8.605 13.226 -23.861 1.00 58.16 98 HIS A O 1
ATOM 753 N N . ASP A 1 99 ? 9.713 12.667 -25.725 1.00 55.06 99 ASP A N 1
ATOM 754 C CA . ASP A 1 99 ? 11.074 12.753 -25.156 1.00 55.06 99 ASP A CA 1
ATOM 755 C C . ASP A 1 99 ? 11.650 14.189 -25.083 1.00 55.06 99 ASP A C 1
ATOM 757 O O . ASP A 1 99 ? 12.815 14.373 -24.728 1.00 55.06 99 ASP A O 1
ATOM 761 N N . LEU A 1 100 ? 10.863 15.227 -25.396 1.00 58.59 100 LEU A N 1
ATOM 762 C CA . LEU A 1 100 ? 11.268 16.626 -25.224 1.00 58.59 100 LEU A CA 1
ATOM 763 C C . LEU A 1 100 ? 10.393 17.323 -24.175 1.00 58.59 100 LEU A C 1
ATOM 765 O O . LEU A 1 100 ? 9.174 17.327 -24.304 1.00 58.59 100 LEU A O 1
ATOM 769 N N . MET A 1 101 ? 11.056 17.987 -23.215 1.00 52.56 101 MET A N 1
ATOM 770 C CA . MET A 1 101 ? 10.501 18.833 -22.137 1.00 52.56 101 MET A CA 1
ATOM 771 C C . MET A 1 101 ? 10.227 18.150 -20.777 1.00 52.56 101 MET A C 1
ATOM 773 O O . MET A 1 101 ? 9.134 18.255 -20.226 1.00 52.56 101 MET A O 1
ATOM 777 N N . LEU A 1 102 ? 11.257 17.564 -20.149 1.00 53.69 102 LEU A N 1
ATOM 778 C CA . LEU A 1 102 ? 11.298 17.421 -18.683 1.00 53.69 102 LEU A CA 1
ATOM 779 C C . LEU A 1 102 ? 12.586 18.043 -18.115 1.00 53.69 102 LEU A C 1
ATOM 781 O O . LEU A 1 102 ? 13.677 17.728 -18.599 1.00 53.69 102 LEU A O 1
ATOM 785 N N . PRO A 1 103 ? 12.500 18.927 -17.100 1.00 51.50 103 PRO A N 1
ATOM 786 C CA . PRO A 1 103 ? 13.681 19.535 -16.508 1.00 51.50 103 PRO A CA 1
ATOM 787 C C . PRO A 1 103 ? 14.503 18.484 -15.756 1.00 51.50 103 PRO A C 1
ATOM 789 O O . PRO A 1 103 ? 13.985 17.728 -14.933 1.00 51.50 103 PRO A O 1
ATOM 792 N N . ARG A 1 104 ? 15.820 18.486 -15.991 1.00 55.19 104 ARG A N 1
ATOM 793 C CA . ARG A 1 104 ? 16.802 17.829 -15.118 1.00 55.19 104 ARG A CA 1
ATOM 794 C C . ARG A 1 104 ? 16.640 18.394 -13.704 1.00 55.19 104 ARG A C 1
ATOM 796 O O . ARG A 1 104 ? 17.162 19.472 -13.421 1.00 55.19 104 ARG A O 1
ATOM 803 N N . PHE A 1 105 ? 15.981 17.658 -12.808 1.00 52.44 105 PHE A N 1
ATOM 804 C CA . PHE A 1 105 ? 16.132 17.909 -11.379 1.00 52.44 105 PHE A CA 1
ATOM 805 C C . PHE A 1 105 ? 17.614 17.734 -11.038 1.00 52.44 105 PHE A C 1
ATOM 807 O O . PHE A 1 105 ? 18.208 16.668 -11.215 1.00 52.44 105 PHE A O 1
ATOM 814 N N . ARG A 1 106 ? 18.240 18.855 -10.682 1.00 48.41 106 ARG A N 1
ATOM 815 C CA . ARG A 1 106 ? 19.670 18.954 -10.423 1.00 48.41 106 ARG A CA 1
ATOM 816 C C . ARG A 1 106 ? 19.946 18.365 -9.045 1.00 48.41 106 ARG A C 1
ATOM 818 O O . ARG A 1 106 ? 19.475 18.905 -8.052 1.00 48.41 106 ARG A O 1
ATOM 825 N N . ASN A 1 107 ? 20.725 17.284 -9.006 1.00 57.22 107 ASN A N 1
ATOM 826 C CA . ASN A 1 107 ? 21.331 16.801 -7.769 1.00 57.22 107 ASN A CA 1
ATOM 827 C C . ASN A 1 107 ? 22.197 17.915 -7.165 1.00 57.22 107 ASN A C 1
ATOM 829 O O . ASN A 1 107 ? 23.230 18.252 -7.738 1.00 57.22 107 ASN A O 1
ATOM 833 N N . SER A 1 108 ? 21.752 18.418 -6.018 1.00 46.00 108 SER A N 1
ATOM 834 C CA . SER A 1 108 ? 22.498 19.185 -5.019 1.00 46.00 108 SER A CA 1
ATOM 835 C C . SER A 1 108 ? 21.765 18.988 -3.687 1.00 46.00 108 SER A C 1
ATOM 837 O O . SER A 1 108 ? 20.546 19.137 -3.665 1.00 46.00 108 SER A O 1
ATOM 839 N N . ASP A 1 109 ? 22.368 18.614 -2.559 1.00 44.56 109 ASP A N 1
ATOM 840 C CA . ASP A 1 109 ? 23.696 18.034 -2.281 1.00 44.56 109 ASP A CA 1
ATOM 841 C C . ASP A 1 109 ? 23.457 16.906 -1.218 1.00 44.56 109 ASP A C 1
ATOM 843 O O . ASP A 1 109 ? 22.327 16.441 -1.097 1.00 44.56 109 ASP A O 1
ATOM 847 N N . SER A 1 110 ? 24.371 16.335 -0.422 1.00 47.22 110 SER A N 1
ATOM 848 C CA . SER A 1 110 ? 25.810 16.527 -0.206 1.00 47.22 110 SER A CA 1
ATOM 849 C C . SER A 1 110 ? 26.459 15.242 0.338 1.00 47.22 110 SER A C 1
ATOM 851 O O . SER A 1 110 ? 25.845 14.531 1.124 1.00 47.22 110 SER A O 1
ATOM 853 N N . SER A 1 111 ? 27.735 15.027 0.015 1.00 49.91 111 SER A N 1
ATOM 854 C CA . SER A 1 111 ? 28.777 14.491 0.910 1.00 49.91 111 SER A CA 1
ATOM 855 C C . SER A 1 111 ? 28.401 13.509 2.043 1.00 49.91 111 SER A C 1
ATOM 857 O O . SER A 1 111 ? 28.174 13.925 3.177 1.00 49.91 111 SER A O 1
ATOM 859 N N . THR A 1 112 ? 28.616 12.209 1.810 1.00 45.81 112 THR A N 1
ATOM 860 C CA . THR A 1 112 ? 29.201 11.340 2.850 1.00 45.81 112 THR A CA 1
ATOM 861 C C . THR A 1 112 ? 30.341 10.521 2.246 1.00 45.81 112 THR A C 1
ATOM 863 O O . THR A 1 112 ? 30.228 9.980 1.147 1.00 45.81 112 THR A O 1
ATOM 866 N N . CYS A 1 113 ? 31.481 10.515 2.934 1.00 40.38 113 CYS A N 1
ATOM 867 C CA . CYS A 1 113 ? 32.789 10.108 2.426 1.00 40.38 113 CYS A CA 1
ATOM 868 C C . CYS A 1 113 ? 32.860 8.695 1.816 1.00 40.38 113 CYS A C 1
ATOM 870 O O . CYS A 1 113 ? 32.268 7.745 2.322 1.00 40.38 113 CYS A O 1
ATOM 872 N N . ARG A 1 114 ? 33.731 8.535 0.805 1.00 47.97 114 ARG A N 1
ATOM 873 C CA . ARG A 1 114 ? 34.317 7.227 0.455 1.00 47.97 114 ARG A CA 1
ATOM 874 C C . ARG A 1 114 ? 35.025 6.630 1.682 1.00 47.97 114 ARG A C 1
ATOM 876 O O . ARG A 1 114 ? 35.736 7.354 2.377 1.00 47.97 114 ARG A O 1
ATOM 883 N N . PRO A 1 115 ? 34.929 5.308 1.869 1.00 49.34 115 PRO A N 1
ATOM 884 C CA . PRO A 1 115 ? 36.090 4.449 1.606 1.00 49.34 115 PRO A CA 1
ATOM 885 C C . PRO A 1 115 ? 35.743 3.396 0.534 1.00 49.34 115 PRO A C 1
ATOM 887 O O . PRO A 1 115 ? 34.672 2.810 0.528 1.00 49.34 115 PRO A O 1
ATOM 890 N N . SER A 1 116 ? 36.516 3.302 -0.546 1.00 46.03 116 SER A N 1
ATOM 891 C CA . SER A 1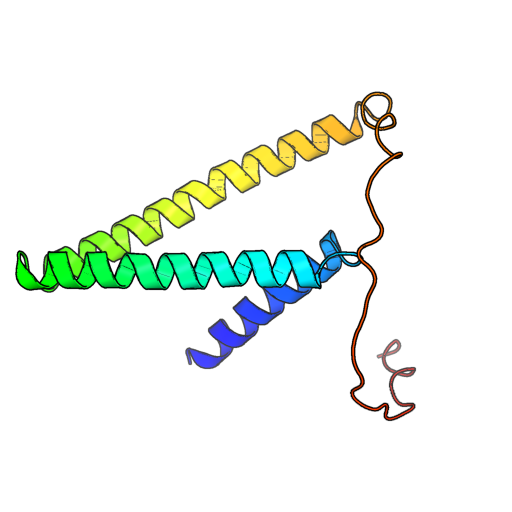 116 ? 37.720 2.464 -0.679 1.00 46.03 116 SER A CA 1
ATOM 892 C C . SER A 1 116 ? 37.434 0.972 -0.955 1.00 46.03 116 SER A C 1
ATOM 894 O O . SER A 1 116 ? 37.223 0.171 -0.057 1.00 46.03 116 SER A O 1
ATOM 896 N N . THR A 1 117 ? 37.520 0.613 -2.239 1.00 51.34 117 THR A N 1
ATOM 897 C CA . THR A 1 117 ? 38.392 -0.481 -2.715 1.00 51.34 117 THR A CA 1
ATOM 898 C C . THR A 1 117 ? 38.247 -1.895 -2.110 1.00 51.34 117 THR A C 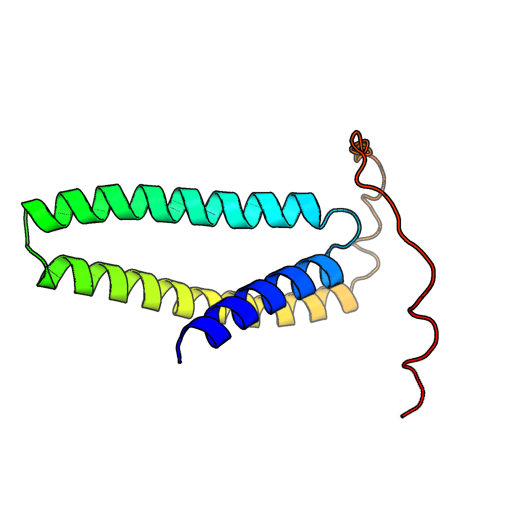1
ATOM 900 O O . THR A 1 117 ? 39.258 -2.493 -1.759 1.00 51.34 117 THR A O 1
ATOM 903 N N . ALA A 1 118 ? 37.048 -2.501 -2.065 1.00 48.75 118 ALA A N 1
ATOM 904 C CA . ALA A 1 118 ? 36.917 -3.939 -1.738 1.00 48.75 118 ALA A CA 1
ATOM 905 C C . ALA A 1 118 ? 35.612 -4.629 -2.223 1.00 48.75 118 ALA A C 1
ATOM 907 O O . ALA A 1 118 ? 34.848 -5.143 -1.414 1.00 48.75 118 ALA A O 1
ATOM 908 N N . ALA A 1 119 ? 35.329 -4.677 -3.536 1.00 44.16 119 ALA A N 1
ATOM 909 C CA . ALA A 1 119 ? 34.155 -5.419 -4.050 1.00 44.16 119 ALA A CA 1
ATOM 910 C C . ALA A 1 119 ? 34.315 -6.027 -5.464 1.00 44.16 119 ALA A C 1
ATOM 912 O O . ALA A 1 119 ? 33.332 -6.255 -6.163 1.00 44.16 119 ALA A O 1
ATOM 913 N N . ARG A 1 120 ? 35.549 -6.301 -5.918 1.00 47.19 120 ARG A N 1
ATOM 914 C CA . ARG A 1 120 ? 35.816 -6.868 -7.262 1.00 47.19 120 ARG A CA 1
ATOM 915 C C . ARG A 1 120 ? 36.043 -8.389 -7.271 1.00 47.19 120 ARG A C 1
ATOM 917 O O . ARG A 1 120 ? 36.629 -8.905 -8.215 1.00 47.19 120 ARG A O 1
ATOM 924 N N . SER A 1 121 ? 35.625 -9.090 -6.214 1.00 48.34 121 SER A N 1
ATOM 925 C CA . SER A 1 121 ? 35.943 -10.510 -5.997 1.00 48.34 121 SER A CA 1
ATOM 926 C C . SER A 1 121 ? 34.830 -11.284 -5.273 1.00 48.34 121 SER A C 1
ATOM 928 O O . SER A 1 121 ? 35.080 -11.950 -4.274 1.00 48.34 121 SER A O 1
ATOM 930 N N . PHE A 1 122 ? 33.598 -11.218 -5.786 1.00 46.91 122 PHE A N 1
ATOM 931 C CA . PHE A 1 122 ? 32.552 -12.196 -5.449 1.00 46.91 122 PHE A CA 1
ATOM 932 C C . PHE A 1 122 ? 31.679 -12.513 -6.676 1.00 46.91 122 PHE A C 1
ATOM 934 O O . PHE A 1 122 ? 30.467 -12.327 -6.700 1.00 46.91 122 PHE A O 1
ATOM 941 N N . SER A 1 123 ? 32.345 -12.931 -7.756 1.00 44.78 123 SER A N 1
ATOM 942 C CA . SER A 1 123 ? 31.709 -13.393 -9.005 1.00 44.78 123 SER A CA 1
ATOM 943 C C . SER A 1 123 ? 32.267 -14.742 -9.477 1.00 44.78 123 SER A C 1
ATOM 945 O O . SER A 1 123 ? 32.167 -15.074 -10.656 1.00 44.78 123 SER A O 1
ATOM 947 N N . ARG A 1 124 ? 32.897 -15.492 -8.561 1.00 46.56 124 ARG A N 1
ATOM 948 C CA . ARG A 1 124 ? 33.337 -16.887 -8.719 1.00 46.56 124 ARG A CA 1
ATOM 949 C C . ARG A 1 124 ? 33.412 -17.558 -7.342 1.00 46.56 124 ARG A C 1
ATOM 951 O O . ARG A 1 124 ? 34.472 -17.522 -6.724 1.00 46.56 124 ARG A O 1
ATOM 958 N N . LEU A 1 125 ? 32.289 -18.108 -6.890 1.00 41.19 125 LEU A N 1
ATOM 959 C CA . LEU A 1 125 ? 32.134 -19.305 -6.049 1.00 41.19 125 LEU A CA 1
ATOM 960 C C . LEU A 1 125 ? 30.631 -19.599 -5.948 1.00 41.19 125 LEU A C 1
ATOM 962 O O . LEU A 1 125 ? 29.882 -18.627 -5.703 1.00 41.19 125 LEU A O 1
#

Foldseek 3Di:
DCPVVVVVVVVVVLVVLCVVPVVCSVVVVVVVVVVVVVVVVVLVVVLVVCCVPPNDVVNVVVVVVVVVVVVVVVVVVVVVVVVVVVVCVVCVPVPPPPPPDDDPPDDDDDDDDDDDDDDPPDPDD

Radius of gyration: 21.55 Å; chains: 1; bounding box: 56×39×55 Å

pLDDT: mean 74.53, std 16.51, range [40.38, 94.06]

Organism: NCBI:txid34458